Protein AF-A0A1F8FB18-F1 (afdb_monomer_lite)

Radius of gyration: 14.8 Å; chains: 1; bounding box: 35×32×41 Å

Structure (mmCIF, N/CA/C/O backbone):
data_AF-A0A1F8FB18-F1
#
_entry.id   AF-A0A1F8FB18-F1
#
loop_
_atom_site.group_PDB
_atom_site.id
_atom_site.type_symbol
_atom_site.label_atom_id
_atom_site.label_alt_id
_atom_site.label_comp_id
_atom_site.label_asym_id
_atom_site.label_entity_id
_atom_site.label_seq_id
_atom_site.pdbx_PDB_ins_code
_atom_site.Cartn_x
_atom_site.Cartn_y
_atom_site.Cartn_z
_atom_site.occupancy
_atom_site.B_iso_or_equiv
_atom_site.auth_seq_id
_atom_site.auth_comp_id
_atom_site.auth_asym_id
_atom_site.auth_atom_id
_atom_site.pdbx_PDB_model_num
ATOM 1 N N . MET A 1 1 ? 0.242 -7.448 12.218 1.00 75.56 1 MET A N 1
ATOM 2 C CA . MET A 1 1 ? -0.101 -6.014 12.391 1.00 75.56 1 MET A CA 1
ATOM 3 C C . MET A 1 1 ? 0.286 -5.256 11.122 1.00 75.56 1 MET A C 1
ATOM 5 O O . MET A 1 1 ? 1.312 -5.603 10.545 1.00 75.56 1 MET A O 1
ATOM 9 N N . PHE A 1 2 ? -0.507 -4.271 10.683 1.00 89.81 2 PHE A N 1
ATOM 10 C CA . PHE A 1 2 ? -0.358 -3.568 9.392 1.00 89.81 2 PHE A CA 1
ATOM 11 C C . PHE A 1 2 ? 1.075 -3.105 9.089 1.00 89.81 2 PHE A C 1
ATOM 13 O O . PHE A 1 2 ? 1.630 -3.465 8.054 1.00 89.81 2 PHE A O 1
ATOM 20 N N . ALA A 1 3 ? 1.722 -2.428 10.043 1.00 92.38 3 ALA A N 1
ATOM 21 C CA . ALA A 1 3 ? 3.081 -1.917 9.871 1.00 92.38 3 ALA A CA 1
ATOM 22 C C . ALA A 1 3 ? 4.129 -3.004 9.570 1.00 92.38 3 ALA A C 1
ATOM 24 O O . ALA A 1 3 ? 5.051 -2.782 8.792 1.00 92.38 3 ALA A O 1
ATOM 25 N N . SER A 1 4 ? 3.974 -4.212 10.119 1.00 92.88 4 SER A N 1
ATOM 26 C CA . SER A 1 4 ? 4.868 -5.331 9.795 1.00 92.88 4 SER A CA 1
ATOM 27 C C . SER A 1 4 ? 4.706 -5.777 8.338 1.00 92.88 4 SER A C 1
ATOM 29 O O . SER A 1 4 ? 5.700 -6.015 7.658 1.00 92.88 4 SER A O 1
ATOM 31 N N . LYS A 1 5 ? 3.470 -5.831 7.827 1.00 94.69 5 LYS A N 1
ATOM 32 C CA . LYS A 1 5 ? 3.202 -6.202 6.429 1.00 94.69 5 LYS A CA 1
ATOM 33 C C . LYS A 1 5 ? 3.659 -5.119 5.453 1.00 94.69 5 LYS A C 1
ATOM 35 O O . LYS A 1 5 ? 4.228 -5.456 4.422 1.00 94.69 5 LYS A O 1
ATOM 40 N N . PHE A 1 6 ? 3.521 -3.848 5.829 1.00 94.94 6 PHE A N 1
ATOM 41 C CA . PHE A 1 6 ? 4.123 -2.721 5.116 1.00 94.94 6 PHE A CA 1
ATOM 42 C C . PHE A 1 6 ? 5.640 -2.898 4.952 1.00 94.94 6 PHE A C 1
ATOM 44 O O . PHE A 1 6 ? 6.152 -2.845 3.837 1.00 94.94 6 PHE A O 1
ATOM 51 N N . ARG A 1 7 ? 6.357 -3.196 6.047 1.00 95.19 7 ARG A N 1
ATOM 52 C CA . ARG A 1 7 ? 7.807 -3.445 5.998 1.00 95.19 7 ARG A CA 1
ATOM 53 C C . ARG A 1 7 ? 8.155 -4.669 5.154 1.00 95.19 7 ARG A C 1
ATOM 55 O O . ARG A 1 7 ? 9.131 -4.626 4.422 1.00 95.19 7 ARG A O 1
ATOM 62 N N . ILE A 1 8 ? 7.349 -5.730 5.198 1.00 95.06 8 ILE A N 1
ATOM 63 C CA . ILE A 1 8 ? 7.548 -6.903 4.333 1.00 95.06 8 ILE A CA 1
ATOM 64 C C . ILE A 1 8 ? 7.421 -6.527 2.851 1.00 95.06 8 ILE A C 1
ATOM 66 O O . ILE A 1 8 ? 8.272 -6.933 2.063 1.00 95.06 8 ILE A O 1
ATOM 70 N N . ALA A 1 9 ? 6.401 -5.756 2.463 1.00 94.38 9 ALA A N 1
ATOM 71 C CA . ALA A 1 9 ? 6.243 -5.292 1.083 1.00 94.38 9 ALA A CA 1
ATOM 72 C C . ALA A 1 9 ? 7.438 -4.428 0.641 1.00 94.38 9 ALA A C 1
ATOM 74 O O . ALA A 1 9 ? 8.024 -4.685 -0.409 1.00 94.38 9 ALA A O 1
ATOM 75 N N . GLN A 1 10 ? 7.871 -3.490 1.488 1.00 94.25 10 GLN A N 1
ATOM 76 C CA . GLN A 1 10 ? 9.053 -2.665 1.237 1.00 94.25 10 GLN A CA 1
ATOM 77 C C . GLN A 1 10 ? 10.325 -3.517 1.063 1.00 94.25 10 GLN A C 1
ATOM 79 O O . GLN A 1 10 ? 11.057 -3.341 0.094 1.00 94.25 10 GLN A O 1
ATOM 84 N N . THR A 1 11 ? 10.568 -4.495 1.943 1.00 94.19 11 THR A N 1
ATOM 85 C CA . THR A 1 11 ? 11.711 -5.418 1.834 1.00 94.19 11 THR A CA 1
ATOM 86 C C . THR A 1 11 ? 11.661 -6.244 0.549 1.00 94.19 11 THR A C 1
ATOM 88 O O . THR A 1 11 ? 12.698 -6.464 -0.080 1.00 94.19 11 THR A O 1
ATOM 91 N N . LYS A 1 12 ? 10.474 -6.701 0.127 1.00 94.19 12 LYS A N 1
ATOM 92 C CA . LYS A 1 12 ? 10.307 -7.433 -1.138 1.00 94.19 12 LYS A CA 1
ATOM 93 C C . LYS A 1 12 ? 10.685 -6.575 -2.346 1.00 94.19 12 LYS A C 1
ATOM 95 O O . LYS A 1 12 ? 11.361 -7.091 -3.234 1.00 94.19 12 LYS A O 1
ATOM 100 N N . ALA A 1 13 ? 10.323 -5.289 -2.340 1.00 92.25 13 ALA A N 1
ATOM 101 C CA . ALA A 1 13 ? 10.755 -4.338 -3.362 1.00 92.25 13 ALA A CA 1
ATOM 102 C C . ALA A 1 13 ? 12.280 -4.155 -3.346 1.00 92.25 13 ALA A C 1
ATOM 104 O O . ALA A 1 13 ? 12.924 -4.481 -4.334 1.00 92.25 13 ALA A O 1
ATOM 105 N N . VAL A 1 14 ? 12.885 -3.766 -2.217 1.00 90.31 14 VAL A N 1
ATOM 106 C CA . VAL A 1 14 ? 14.350 -3.549 -2.108 1.00 90.31 14 VAL A CA 1
ATOM 107 C C . VAL A 1 14 ? 15.152 -4.764 -2.583 1.00 90.31 14 VAL A C 1
ATOM 109 O O . VAL A 1 14 ? 16.134 -4.639 -3.307 1.00 90.31 14 VAL A O 1
ATOM 112 N N . SER A 1 15 ? 14.722 -5.965 -2.193 1.00 88.31 15 SER A N 1
ATOM 113 C CA . SER A 1 15 ? 15.396 -7.216 -2.562 1.00 88.31 15 SER A CA 1
ATOM 114 C C . SER A 1 15 ? 15.115 -7.683 -3.992 1.00 88.31 15 SER A C 1
ATOM 116 O O . SER A 1 15 ? 15.634 -8.724 -4.391 1.00 88.31 15 SER A O 1
ATOM 118 N N . SER A 1 16 ? 14.287 -6.956 -4.757 1.00 86.94 16 SER A N 1
ATOM 119 C CA . SER A 1 16 ? 13.802 -7.367 -6.081 1.00 86.94 16 SER A CA 1
ATOM 120 C C . SER A 1 16 ? 13.298 -8.812 -6.067 1.00 86.94 16 SER A C 1
ATOM 122 O O . SER A 1 16 ? 13.641 -9.622 -6.935 1.00 86.94 16 SER A O 1
ATOM 124 N N . THR A 1 17 ? 12.525 -9.153 -5.024 1.00 87.00 17 THR A N 1
ATOM 125 C CA . THR A 1 17 ? 11.974 -10.500 -4.856 1.00 87.00 17 THR A CA 1
ATOM 126 C C . THR A 1 17 ? 11.263 -10.898 -6.148 1.00 87.00 17 THR A C 1
ATOM 128 O O . THR A 1 17 ? 10.561 -10.099 -6.764 1.00 87.00 17 THR A O 1
ATOM 131 N N . ARG A 1 18 ? 11.478 -12.135 -6.596 1.00 90.50 18 ARG A N 1
ATOM 132 C CA . ARG A 1 18 ? 10.806 -12.647 -7.789 1.00 90.50 18 ARG A CA 1
ATOM 133 C C . ARG A 1 18 ? 9.451 -13.230 -7.419 1.00 90.50 18 ARG A C 1
ATOM 135 O O . ARG A 1 18 ? 9.298 -13.848 -6.367 1.00 90.50 18 ARG A O 1
ATOM 142 N N . LEU A 1 19 ? 8.494 -13.109 -8.330 1.00 90.94 19 LEU A N 1
ATOM 143 C CA . LEU A 1 19 ? 7.229 -13.839 -8.275 1.00 90.94 19 LEU A CA 1
ATOM 144 C C . LEU A 1 19 ? 7.018 -14.539 -9.617 1.00 90.94 19 LEU A C 1
ATOM 146 O O . LEU A 1 19 ? 7.128 -13.902 -10.665 1.00 90.94 19 LEU A O 1
ATOM 150 N N . ASN A 1 20 ? 6.734 -15.843 -9.583 1.00 87.56 20 ASN A N 1
ATOM 151 C CA . ASN A 1 20 ? 6.668 -16.716 -10.764 1.00 87.56 20 ASN A CA 1
ATOM 152 C C . ASN A 1 20 ? 7.948 -16.656 -11.618 1.00 87.56 20 ASN A C 1
ATOM 154 O O . ASN A 1 20 ? 7.893 -16.575 -12.836 1.00 87.56 20 ASN A O 1
ATOM 158 N N . ASN A 1 21 ? 9.109 -16.665 -10.952 1.00 87.38 21 ASN A N 1
ATOM 159 C CA . ASN A 1 21 ? 10.447 -16.581 -11.553 1.00 87.38 21 ASN A CA 1
ATOM 160 C C . ASN A 1 21 ? 10.776 -15.272 -12.309 1.00 87.38 21 ASN A C 1
ATOM 162 O O . ASN A 1 21 ? 11.885 -15.140 -12.826 1.00 87.38 21 ASN A O 1
ATOM 166 N N . SER A 1 22 ? 9.885 -14.277 -12.289 1.00 89.25 22 SER A N 1
ATOM 167 C CA . SER A 1 22 ? 10.103 -12.962 -12.905 1.00 89.25 22 SER A CA 1
ATOM 168 C C . SER A 1 22 ? 10.422 -11.887 -11.871 1.00 89.25 22 SER A C 1
ATOM 170 O O . SER A 1 22 ? 9.858 -11.881 -10.772 1.00 89.25 22 SER A O 1
ATOM 172 N N . ILE A 1 23 ? 11.303 -10.954 -12.243 1.00 91.94 23 ILE A N 1
ATOM 173 C CA . ILE A 1 23 ? 11.479 -9.686 -11.523 1.00 91.94 23 ILE A CA 1
ATOM 174 C C . ILE A 1 23 ? 10.195 -8.870 -11.695 1.00 91.94 23 ILE A C 1
ATOM 176 O O . ILE A 1 23 ? 9.593 -8.864 -12.773 1.00 91.94 23 ILE A O 1
ATOM 180 N N . ARG A 1 24 ? 9.757 -8.230 -10.614 1.00 93.25 24 ARG A N 1
ATOM 181 C CA . ARG A 1 24 ? 8.520 -7.452 -10.566 1.00 93.25 24 ARG A CA 1
ATOM 182 C C . ARG A 1 24 ? 8.826 -5.966 -10.532 1.00 93.25 24 ARG A C 1
ATOM 184 O O . ARG A 1 24 ? 9.831 -5.565 -9.948 1.00 93.25 24 ARG A O 1
ATOM 191 N N . CYS A 1 25 ? 7.948 -5.177 -11.138 1.00 93.00 25 CYS A N 1
ATOM 192 C CA . CYS A 1 25 ? 8.056 -3.727 -11.178 1.00 93.00 25 CYS A CA 1
ATOM 193 C C . CYS A 1 25 ? 7.949 -3.093 -9.799 1.00 93.00 25 CYS A C 1
ATOM 195 O O . CYS A 1 25 ? 8.425 -1.980 -9.622 1.00 93.00 25 CYS A O 1
ATOM 197 N N . GLY A 1 26 ? 7.385 -3.806 -8.825 1.00 94.56 26 GLY A N 1
ATOM 198 C CA . GLY A 1 26 ? 7.370 -3.387 -7.438 1.00 94.56 26 GLY A CA 1
ATOM 199 C C . GLY A 1 26 ? 6.549 -4.308 -6.560 1.00 94.56 26 GLY A C 1
ATOM 200 O O . GLY A 1 26 ? 6.074 -5.363 -6.982 1.00 94.56 26 GLY A O 1
ATOM 201 N N . TYR A 1 27 ? 6.414 -3.903 -5.307 1.00 95.94 27 TYR A N 1
ATOM 202 C CA . TYR A 1 27 ? 5.552 -4.550 -4.326 1.00 95.94 27 TYR A CA 1
ATOM 203 C C . TYR A 1 27 ? 4.780 -3.485 -3.575 1.00 95.94 27 TYR A C 1
ATOM 205 O O . TYR A 1 27 ? 5.253 -2.364 -3.420 1.00 95.94 27 TYR A O 1
ATOM 213 N N . GLY A 1 28 ? 3.612 -3.831 -3.053 1.00 95.69 28 GLY A N 1
ATOM 214 C CA . GLY A 1 28 ? 2.802 -2.848 -2.356 1.00 95.69 28 GLY A CA 1
ATOM 215 C C . GLY A 1 28 ? 1.786 -3.439 -1.405 1.00 95.69 28 GLY A C 1
ATOM 216 O O . GLY A 1 28 ? 1.666 -4.654 -1.250 1.00 95.69 28 GLY A O 1
ATOM 217 N N . ILE A 1 29 ? 1.059 -2.539 -0.756 1.00 97.19 29 ILE A N 1
ATOM 218 C CA . ILE A 1 29 ? -0.115 -2.831 0.052 1.00 97.19 29 ILE A CA 1
ATOM 219 C C . ILE A 1 29 ? -1.326 -2.258 -0.667 1.00 97.19 29 ILE A C 1
ATOM 221 O O . ILE A 1 29 ? -1.365 -1.054 -0.900 1.00 97.19 29 ILE A O 1
ATOM 225 N N . ARG A 1 30 ? -2.326 -3.083 -0.970 1.00 96.44 30 ARG A N 1
ATOM 226 C CA . ARG A 1 30 ? -3.605 -2.617 -1.515 1.00 96.44 30 ARG A CA 1
ATOM 227 C C . ARG A 1 30 ? -4.733 -2.810 -0.520 1.00 96.44 30 ARG A C 1
ATOM 229 O O . ARG A 1 30 ? -4.814 -3.847 0.142 1.00 96.44 30 ARG A O 1
ATOM 236 N N . TYR A 1 31 ? -5.610 -1.825 -0.429 1.00 97.19 31 TYR A N 1
ATOM 237 C CA . TYR A 1 31 ? -6.865 -1.959 0.295 1.00 97.19 31 TYR A CA 1
ATOM 238 C C . TYR A 1 31 ? -7.806 -2.899 -0.471 1.00 97.19 31 TYR A C 1
ATOM 240 O O . TYR A 1 31 ? -7.877 -2.857 -1.699 1.00 97.19 31 TYR A O 1
ATOM 248 N N . ILE A 1 32 ? -8.535 -3.753 0.250 1.00 96.88 32 ILE A N 1
ATOM 249 C CA . ILE A 1 32 ? -9.583 -4.607 -0.332 1.00 96.88 32 ILE A CA 1
ATOM 250 C C . ILE A 1 32 ? -10.943 -4.164 0.197 1.00 96.88 32 ILE A C 1
ATOM 252 O O . ILE A 1 32 ? -11.868 -3.910 -0.569 1.00 96.88 32 ILE A O 1
ATOM 256 N N . ASN A 1 33 ? -11.067 -4.089 1.521 1.00 96.56 33 ASN A N 1
ATOM 257 C CA . ASN A 1 33 ? -12.255 -3.613 2.218 1.00 96.56 33 ASN A CA 1
ATOM 258 C C . ASN A 1 33 ? -11.872 -3.149 3.630 1.00 96.56 33 ASN A C 1
ATOM 260 O O . ASN A 1 33 ? -10.709 -3.194 4.032 1.00 96.56 33 ASN A O 1
ATOM 264 N N . ASN A 1 34 ? -12.856 -2.734 4.426 1.00 96.69 34 ASN A N 1
ATOM 265 C CA . ASN A 1 34 ? -12.624 -2.224 5.776 1.00 96.69 34 ASN A CA 1
ATOM 266 C C . ASN A 1 34 ? -12.008 -3.256 6.739 1.00 96.69 34 ASN A C 1
ATOM 268 O O . ASN A 1 34 ? -11.622 -2.890 7.841 1.00 96.69 34 ASN A O 1
ATOM 272 N N . ARG A 1 35 ? -11.876 -4.530 6.363 1.00 96.06 35 ARG A N 1
ATOM 273 C CA . ARG A 1 35 ? -11.320 -5.587 7.220 1.00 96.06 35 ARG A CA 1
ATOM 274 C C . ARG A 1 35 ? -10.124 -6.319 6.637 1.00 96.06 35 ARG A C 1
ATOM 276 O O . ARG A 1 35 ? -9.570 -7.194 7.306 1.00 96.06 35 ARG A O 1
ATOM 283 N N . SER A 1 36 ? -9.730 -5.986 5.415 1.00 96.94 36 SER A N 1
ATOM 284 C CA . SER A 1 36 ? -8.685 -6.714 4.715 1.00 96.94 36 SER A CA 1
ATOM 285 C C . SER A 1 36 ? -7.919 -5.847 3.730 1.00 96.94 36 SER A C 1
ATOM 287 O O . SER A 1 36 ? -8.411 -4.861 3.181 1.00 96.94 36 SER A O 1
ATOM 289 N N . TYR A 1 37 ? -6.676 -6.246 3.527 1.00 97.50 37 TYR A N 1
ATOM 290 C CA . TYR A 1 37 ? -5.739 -5.656 2.588 1.00 97.50 37 TYR A CA 1
ATOM 291 C C . TYR A 1 37 ? -4.848 -6.773 2.047 1.00 97.50 37 TYR A C 1
ATOM 293 O O . TYR A 1 37 ? -4.784 -7.848 2.643 1.00 97.50 37 TYR A O 1
ATOM 301 N N . ALA A 1 38 ? -4.143 -6.541 0.949 1.00 97.50 38 ALA A N 1
ATOM 302 C CA . ALA A 1 38 ? -3.180 -7.505 0.428 1.00 97.50 38 ALA A CA 1
ATOM 303 C C . ALA A 1 38 ? -1.789 -6.902 0.301 1.00 97.50 38 ALA A C 1
ATOM 305 O O . ALA A 1 38 ? -1.644 -5.726 -0.025 1.00 97.50 38 ALA A O 1
ATOM 306 N N . ILE A 1 39 ? -0.772 -7.734 0.530 1.00 97.19 39 ILE A N 1
ATOM 307 C CA . ILE A 1 39 ? 0.522 -7.535 -0.113 1.00 97.19 39 ILE A CA 1
ATOM 308 C C . ILE A 1 39 ? 0.354 -8.003 -1.553 1.00 97.19 39 ILE A C 1
ATOM 310 O O . ILE A 1 39 ? -0.034 -9.151 -1.778 1.00 97.19 39 ILE A O 1
ATOM 314 N N . TYR A 1 40 ? 0.685 -7.148 -2.509 1.00 96.38 40 TYR A N 1
ATOM 315 C CA . TYR A 1 40 ? 0.678 -7.494 -3.924 1.00 96.38 40 TYR A CA 1
ATOM 316 C C . TYR A 1 40 ? 2.060 -7.278 -4.541 1.00 96.38 40 TYR A C 1
ATOM 318 O O . TYR A 1 40 ? 2.897 -6.549 -3.998 1.00 96.38 40 TYR A O 1
ATOM 326 N N . ALA A 1 41 ? 2.304 -7.966 -5.648 1.00 95.31 41 ALA A N 1
ATOM 327 C CA . ALA A 1 41 ? 3.415 -7.720 -6.547 1.00 95.31 41 ALA A CA 1
ATOM 328 C C . ALA A 1 41 ? 2.885 -6.987 -7.778 1.00 95.31 41 ALA A C 1
ATOM 330 O O . ALA A 1 41 ? 1.825 -7.363 -8.279 1.00 95.31 41 ALA A O 1
ATOM 331 N N . GLY A 1 42 ? 3.635 -5.988 -8.234 1.00 94.38 42 GLY A N 1
ATOM 332 C CA . GLY A 1 42 ? 3.380 -5.282 -9.483 1.00 94.38 42 GLY A CA 1
ATOM 333 C C . GLY A 1 42 ? 3.615 -6.164 -10.711 1.00 94.38 42 GLY A C 1
ATOM 334 O O . GLY A 1 42 ? 3.975 -7.347 -10.597 1.00 94.38 42 GLY A O 1
ATOM 335 N N . GLU A 1 43 ? 3.502 -5.573 -11.891 1.00 94.50 43 GLU A N 1
ATOM 336 C CA . GLU A 1 43 ? 3.671 -6.269 -13.159 1.00 94.50 43 GLU A CA 1
ATOM 337 C C . GLU A 1 43 ? 5.083 -6.849 -13.342 1.00 94.50 43 GLU A C 1
ATOM 339 O O . GLU A 1 43 ? 6.037 -6.557 -12.612 1.00 94.50 43 GLU A O 1
ATOM 344 N N . SER A 1 44 ? 5.244 -7.733 -14.321 1.00 94.12 44 SER A N 1
ATOM 345 C CA . SER A 1 44 ? 6.546 -8.283 -14.669 1.00 94.12 44 SER A CA 1
ATOM 346 C C . SER A 1 44 ? 7.422 -7.234 -15.357 1.00 94.12 44 SER A C 1
ATOM 348 O O . SER A 1 44 ? 7.104 -6.758 -16.445 1.00 94.12 44 SER A O 1
ATOM 350 N N . ALA A 1 45 ? 8.597 -6.972 -14.782 1.00 92.19 45 ALA A N 1
ATOM 351 C CA . ALA A 1 45 ? 9.583 -6.048 -15.344 1.00 92.19 45 ALA A CA 1
ATOM 352 C C . ALA A 1 45 ? 10.211 -6.545 -16.663 1.00 92.19 45 ALA A C 1
AT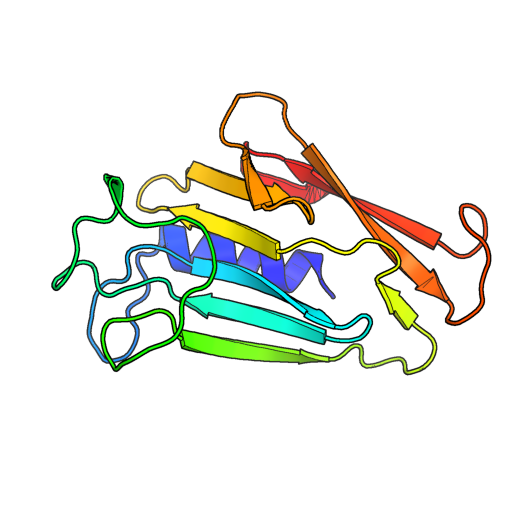OM 354 O O . ALA A 1 45 ? 10.908 -5.795 -17.336 1.00 92.19 45 ALA A O 1
ATOM 355 N N . SER A 1 46 ? 10.001 -7.815 -17.036 1.00 91.19 46 SER A N 1
ATOM 356 C CA . SER A 1 46 ? 10.390 -8.335 -18.355 1.00 91.19 46 SER A CA 1
ATOM 357 C C . SER A 1 46 ? 9.336 -8.102 -19.436 1.00 91.19 46 SER A C 1
ATOM 359 O O . SER A 1 46 ? 9.664 -8.200 -20.614 1.00 91.19 46 SER A O 1
ATOM 361 N N . ALA A 1 47 ? 8.088 -7.828 -19.049 1.00 91.25 47 ALA A N 1
ATOM 362 C CA . ALA A 1 47 ? 6.986 -7.576 -19.975 1.00 91.25 47 ALA A CA 1
ATOM 363 C C . ALA A 1 47 ? 6.675 -6.077 -20.118 1.00 91.25 47 ALA A C 1
ATOM 365 O O . ALA A 1 47 ? 6.217 -5.650 -21.176 1.00 91.25 47 ALA A O 1
ATOM 366 N N . PHE A 1 48 ? 6.949 -5.280 -19.081 1.00 91.00 48 PHE A N 1
ATOM 367 C CA . PHE A 1 48 ? 6.559 -3.875 -19.006 1.00 91.00 48 PHE A CA 1
ATOM 368 C C . PHE A 1 48 ? 7.709 -2.960 -18.578 1.00 91.00 48 PHE A C 1
ATOM 370 O O . PHE A 1 48 ? 8.578 -3.350 -17.800 1.00 91.00 48 PHE A O 1
ATOM 377 N N . ASP A 1 49 ? 7.670 -1.708 -19.042 1.00 90.19 49 ASP A N 1
ATOM 378 C CA . ASP A 1 49 ? 8.511 -0.637 -18.504 1.00 90.19 49 ASP A CA 1
ATOM 379 C C . ASP A 1 49 ? 7.882 -0.088 -17.218 1.00 90.19 49 ASP A C 1
ATOM 381 O O . ASP A 1 49 ? 6.902 0.666 -17.255 1.00 90.19 49 ASP A O 1
ATOM 385 N N . CYS A 1 50 ? 8.472 -0.462 -16.084 1.00 89.31 50 CYS A N 1
ATOM 386 C CA . CYS A 1 50 ? 8.000 -0.121 -14.746 1.00 89.31 50 CYS A CA 1
ATOM 387 C C . CYS A 1 50 ? 7.852 1.388 -14.511 1.00 89.31 50 CYS A C 1
ATOM 389 O O . CYS A 1 50 ? 6.947 1.803 -13.786 1.00 89.31 50 CYS A O 1
ATOM 391 N N . ALA A 1 51 ? 8.680 2.221 -15.155 1.00 86.44 51 ALA A N 1
ATOM 392 C CA . ALA A 1 51 ? 8.615 3.670 -14.983 1.00 86.44 51 ALA A CA 1
ATOM 393 C C . ALA A 1 51 ? 7.305 4.254 -15.536 1.00 86.44 51 ALA A C 1
ATOM 395 O O . ALA A 1 51 ? 6.763 5.205 -14.971 1.00 86.44 51 ALA A O 1
ATOM 396 N N . THR A 1 52 ? 6.773 3.650 -16.602 1.00 88.50 52 THR A N 1
ATOM 397 C CA . THR A 1 52 ? 5.559 4.105 -17.300 1.00 88.50 52 THR A CA 1
ATOM 398 C C . THR A 1 52 ? 4.288 3.398 -16.838 1.00 88.50 52 THR A C 1
ATOM 400 O O . THR A 1 52 ? 3.194 3.855 -17.171 1.00 88.50 52 THR A O 1
ATOM 403 N N . GLN A 1 53 ? 4.409 2.313 -16.063 1.00 89.12 53 GLN A N 1
ATOM 404 C CA . GLN A 1 53 ? 3.244 1.587 -15.560 1.00 89.12 53 GLN A CA 1
ATOM 405 C C . GLN A 1 53 ? 2.432 2.413 -14.568 1.00 89.12 53 GLN A C 1
ATOM 407 O O . GLN A 1 53 ? 2.965 3.238 -13.810 1.00 89.12 53 GLN A O 1
ATOM 412 N N . ASN A 1 54 ? 1.126 2.138 -14.572 1.00 84.94 54 ASN A N 1
ATOM 413 C CA . ASN A 1 54 ? 0.208 2.624 -13.560 1.00 84.94 54 ASN A CA 1
ATOM 414 C C . ASN A 1 54 ? 0.709 2.182 -12.178 1.00 84.94 54 ASN A C 1
ATOM 416 O O . ASN A 1 54 ? 1.214 1.081 -12.009 1.00 84.94 54 ASN A O 1
ATOM 420 N N . LYS A 1 55 ? 0.604 3.067 -11.192 1.00 89.81 55 LYS A N 1
ATOM 421 C CA . LYS A 1 55 ? 1.021 2.781 -9.814 1.00 89.81 55 LYS A CA 1
ATOM 422 C C . LYS A 1 55 ? -0.137 2.252 -8.962 1.00 89.81 55 LYS A C 1
ATOM 424 O O . LYS A 1 55 ? 0.042 2.046 -7.767 1.00 89.81 55 LYS A O 1
ATOM 429 N N . ASP A 1 56 ? -1.317 2.091 -9.562 1.00 90.81 56 ASP A N 1
ATOM 430 C CA . ASP A 1 56 ? -2.491 1.439 -8.982 1.00 90.81 56 ASP A CA 1
ATOM 431 C C . ASP A 1 56 ? -2.485 -0.069 -9.213 1.00 90.81 56 ASP A C 1
ATOM 433 O O . ASP A 1 56 ? -1.840 -0.553 -10.134 1.00 90.81 56 ASP A O 1
ATOM 437 N N . TYR A 1 57 ? -3.279 -0.787 -8.420 1.00 92.38 57 TYR A N 1
ATOM 438 C CA . TYR A 1 57 ? -3.452 -2.222 -8.582 1.00 92.38 57 TYR A CA 1
ATOM 439 C C . TYR A 1 57 ? -4.295 -2.560 -9.818 1.00 92.38 57 TYR A C 1
ATOM 441 O O . TYR A 1 57 ? -5.495 -2.269 -9.853 1.00 92.38 57 TYR A O 1
ATOM 449 N N . ASN A 1 58 ? -3.696 -3.238 -10.795 1.00 90.56 58 ASN A N 1
ATOM 450 C CA . ASN A 1 58 ? -4.348 -3.656 -12.031 1.00 90.56 58 ASN A CA 1
ATOM 451 C C . ASN A 1 58 ? -4.135 -5.156 -12.321 1.00 90.56 58 ASN A C 1
ATOM 453 O O . ASN A 1 58 ? -3.184 -5.542 -13.005 1.00 90.56 58 ASN A O 1
ATOM 457 N N . PRO A 1 59 ? -5.020 -6.038 -11.826 1.00 90.75 59 PRO A N 1
ATOM 458 C CA . PRO A 1 59 ? -4.939 -7.460 -12.122 1.00 90.75 59 PRO A CA 1
ATOM 459 C C . PRO A 1 59 ? -5.488 -7.751 -13.524 1.00 90.75 59 PRO A C 1
ATOM 461 O O . PRO A 1 59 ? -6.502 -7.195 -13.938 1.00 90.75 59 PRO A O 1
ATOM 464 N N . GLY A 1 60 ? -4.878 -8.691 -14.248 1.00 80.88 60 GLY A N 1
ATOM 465 C CA . GLY A 1 60 ? -5.378 -9.028 -15.589 1.00 80.88 60 GLY A CA 1
ATOM 466 C C . GLY A 1 60 ? -4.648 -10.127 -16.357 1.00 80.88 60 GLY A C 1
ATOM 467 O O . GLY A 1 60 ? -4.916 -10.319 -17.538 1.00 80.88 60 GLY A O 1
ATOM 468 N N . GLY A 1 61 ? -3.696 -10.839 -15.746 1.00 77.75 61 GLY A N 1
ATOM 469 C CA . GLY A 1 61 ? -2.902 -11.864 -16.432 1.00 77.75 61 GLY A CA 1
ATOM 470 C C . GLY A 1 61 ? -1.619 -12.238 -15.681 1.00 77.75 61 GLY A C 1
ATOM 471 O O . GLY A 1 61 ? -1.366 -11.683 -14.614 1.00 77.75 61 GLY A O 1
ATOM 472 N N . PRO A 1 62 ? -0.803 -13.164 -16.218 1.00 77.12 62 PRO A N 1
ATOM 473 C CA . PRO A 1 62 ? 0.377 -13.711 -15.529 1.00 77.12 62 PRO A CA 1
ATOM 474 C C . PRO A 1 62 ? 1.493 -12.679 -15.289 1.00 77.12 62 PRO A 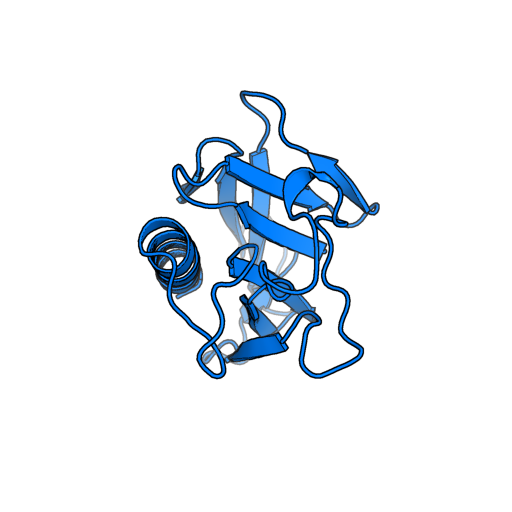C 1
ATOM 476 O O . PRO A 1 62 ? 2.238 -12.779 -14.306 1.00 77.12 62 PRO A O 1
ATOM 479 N N . ASP A 1 63 ? 1.570 -11.682 -16.170 1.00 87.12 63 ASP A N 1
ATOM 480 C CA . ASP A 1 63 ? 2.530 -10.582 -16.103 1.00 87.12 63 ASP A CA 1
ATOM 481 C C . ASP A 1 63 ? 1.959 -9.325 -15.446 1.00 87.12 63 ASP A C 1
ATOM 483 O O . ASP A 1 63 ? 2.709 -8.382 -15.246 1.00 87.12 63 ASP A O 1
ATOM 487 N N . ASN A 1 64 ? 0.671 -9.311 -15.096 1.00 91.62 64 ASN A N 1
ATOM 488 C CA . ASN A 1 64 ? 0.040 -8.191 -14.399 1.00 91.62 64 ASN A CA 1
ATOM 489 C C . ASN A 1 64 ? 0.221 -8.319 -12.879 1.00 91.62 64 ASN A C 1
ATOM 491 O O . ASN A 1 64 ? 0.861 -9.258 -12.383 1.00 91.62 64 ASN A O 1
ATOM 495 N N . ASP A 1 65 ? -0.381 -7.387 -12.148 1.00 93.81 65 ASP A N 1
ATOM 496 C CA . ASP A 1 65 ? -0.374 -7.399 -10.696 1.00 93.81 65 ASP A CA 1
ATOM 497 C C . ASP A 1 65 ? -1.006 -8.665 -10.124 1.00 93.81 65 ASP A C 1
ATOM 499 O O . ASP A 1 65 ? -2.010 -9.188 -10.621 1.00 93.81 65 ASP A O 1
ATOM 503 N N . ALA A 1 66 ? -0.438 -9.135 -9.017 1.00 94.69 66 ALA A N 1
ATOM 504 C CA . ALA A 1 66 ? -0.898 -10.337 -8.343 1.00 94.69 66 ALA A CA 1
ATOM 505 C C . ALA A 1 66 ? -0.843 -10.185 -6.825 1.00 94.69 66 ALA A C 1
ATOM 507 O O . ALA A 1 66 ? 0.148 -9.716 -6.261 1.00 94.69 66 ALA A O 1
ATOM 508 N N . ASP A 1 67 ? -1.895 -10.652 -6.152 1.00 95.38 67 ASP A N 1
ATOM 509 C CA . ASP A 1 67 ? -1.877 -10.778 -4.700 1.00 95.38 67 ASP A CA 1
ATOM 510 C C . ASP A 1 67 ? -0.863 -11.841 -4.283 1.00 95.38 67 ASP A C 1
ATOM 512 O O . ASP A 1 67 ? -0.922 -12.995 -4.705 1.00 95.38 67 ASP A O 1
ATOM 516 N N . VAL A 1 68 ? 0.065 -11.442 -3.422 1.00 95.12 68 VAL A N 1
ATOM 517 C CA . VAL A 1 68 ? 1.046 -12.336 -2.800 1.00 95.12 68 VAL A CA 1
ATOM 518 C C . VAL A 1 68 ? 0.475 -12.902 -1.508 1.00 95.12 68 VAL A C 1
ATOM 520 O O . VAL A 1 68 ? 0.681 -14.069 -1.188 1.00 95.12 68 VAL A O 1
ATOM 523 N N . GLU A 1 69 ? -0.222 -12.062 -0.744 1.00 96.00 69 GLU A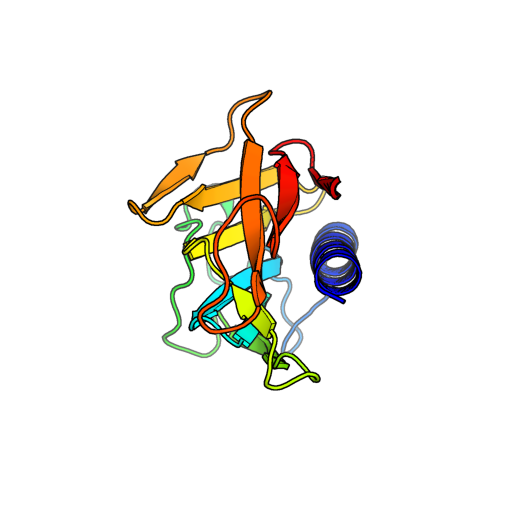 N 1
ATOM 524 C CA . GLU A 1 69 ? -0.828 -12.442 0.526 1.00 96.00 69 GLU A CA 1
ATOM 525 C C . GLU A 1 69 ? -2.021 -11.537 0.834 1.00 96.00 69 GLU A C 1
ATOM 527 O O . GLU A 1 69 ? -1.858 -10.322 0.936 1.00 96.00 69 GLU A O 1
ATOM 532 N N . ILE A 1 70 ? -3.195 -12.127 1.068 1.00 97.12 70 ILE A N 1
ATOM 533 C CA . ILE A 1 70 ? -4.362 -11.416 1.602 1.00 97.12 70 ILE A CA 1
ATOM 534 C C . ILE A 1 70 ? -4.331 -11.497 3.129 1.00 97.12 70 ILE A C 1
ATOM 536 O O . ILE A 1 70 ? -4.247 -12.579 3.710 1.00 97.12 70 ILE A O 1
ATOM 540 N N . VAL A 1 71 ? -4.433 -10.346 3.786 1.00 96.62 71 VAL A N 1
ATOM 541 C CA . VAL A 1 71 ? -4.388 -10.206 5.239 1.00 96.62 71 VAL A CA 1
ATOM 542 C C . VAL A 1 71 ? -5.728 -9.691 5.744 1.00 96.62 71 VAL A C 1
ATOM 544 O O . VAL A 1 71 ? -6.153 -8.586 5.415 1.00 96.62 71 VAL A O 1
ATOM 547 N N . ASN A 1 72 ? -6.365 -10.485 6.601 1.00 96.31 72 ASN A N 1
ATOM 548 C CA . ASN A 1 72 ? -7.568 -10.099 7.332 1.00 96.31 72 ASN A CA 1
ATOM 549 C C . ASN A 1 72 ? -7.197 -9.627 8.743 1.00 96.31 72 ASN A C 1
ATOM 551 O O . ASN A 1 72 ? -6.259 -10.154 9.352 1.00 96.31 72 ASN A O 1
ATOM 555 N N . PHE A 1 73 ? -7.941 -8.669 9.302 1.00 93.50 73 PHE A N 1
ATOM 556 C CA . PHE A 1 73 ? -7.822 -8.384 10.731 1.00 93.50 73 PHE A CA 1
ATOM 557 C C . PHE A 1 73 ? -8.247 -9.607 11.549 1.00 93.50 73 PHE A C 1
ATOM 559 O O . PHE A 1 73 ? -9.349 -10.123 11.390 1.00 93.50 73 PHE A O 1
ATOM 566 N N . ALA A 1 74 ? -7.360 -10.056 12.440 1.00 91.56 74 ALA A N 1
ATOM 567 C CA . ALA A 1 74 ? -7.633 -11.193 13.316 1.00 91.56 74 ALA A CA 1
ATOM 568 C C . ALA A 1 74 ? -8.730 -10.880 14.350 1.00 91.56 74 ALA A C 1
ATOM 570 O O . ALA A 1 74 ? -9.518 -11.756 14.694 1.00 91.56 74 ALA A O 1
ATOM 571 N N . ASP A 1 75 ? -8.796 -9.634 14.834 1.00 93.31 75 ASP A N 1
ATOM 572 C CA . ASP A 1 75 ? -9.870 -9.178 15.718 1.00 93.31 75 ASP A CA 1
ATOM 573 C C . ASP A 1 75 ? -11.044 -8.660 14.880 1.00 93.31 75 ASP A C 1
ATOM 575 O O . ASP A 1 75 ? -10.951 -7.628 14.213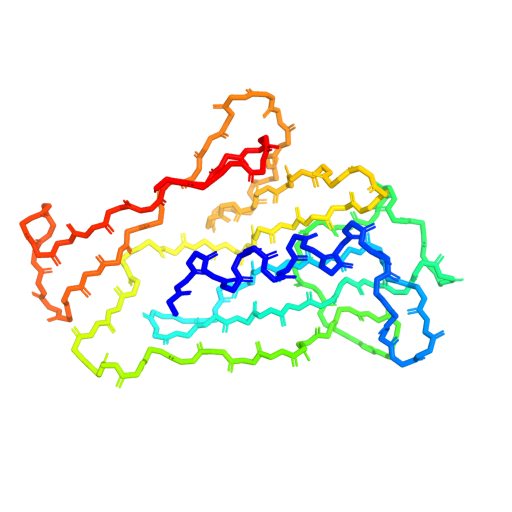 1.00 93.31 75 ASP A O 1
ATOM 579 N N . SER A 1 76 ? -12.175 -9.362 14.950 1.00 93.38 76 SER A N 1
ATOM 580 C CA . SER A 1 76 ? -13.401 -9.023 14.223 1.00 93.38 76 SER A CA 1
ATOM 581 C C . SER A 1 76 ? -14.071 -7.731 14.703 1.00 93.38 76 SER A C 1
ATOM 583 O O . SER A 1 76 ? -15.081 -7.323 14.128 1.00 93.38 76 SER A O 1
ATOM 585 N N . ARG A 1 77 ? -13.545 -7.078 15.741 1.00 94.50 77 ARG A N 1
ATOM 586 C CA . ARG A 1 77 ? -14.010 -5.779 16.241 1.00 94.50 77 ARG A CA 1
ATOM 587 C C . ARG A 1 77 ? -13.208 -4.614 15.670 1.00 94.50 77 ARG A C 1
ATOM 589 O O . ARG A 1 77 ? -13.533 -3.479 15.998 1.00 94.50 77 ARG A O 1
ATOM 596 N N . VAL A 1 78 ? -12.189 -4.872 14.851 1.00 94.88 78 VAL A N 1
ATOM 597 C CA . VAL A 1 78 ? -11.313 -3.855 14.257 1.00 94.88 78 VAL A CA 1
ATOM 598 C C . VAL A 1 78 ? -11.623 -3.679 12.771 1.00 94.88 78 VAL A C 1
ATOM 600 O O . VAL A 1 78 ? -11.868 -4.652 12.058 1.00 94.88 78 VAL A O 1
ATOM 603 N N . GLU A 1 79 ? -11.594 -2.434 12.301 1.00 96.19 79 GLU A N 1
ATOM 604 C CA . GLU A 1 79 ? -11.745 -2.082 10.890 1.00 96.19 79 GLU A CA 1
ATOM 605 C C . GLU A 1 79 ? -10.896 -0.864 10.502 1.00 96.19 79 GLU A C 1
ATOM 607 O O . GLU A 1 79 ? -10.569 -0.011 11.332 1.00 96.19 79 GLU A O 1
ATOM 612 N N . PHE A 1 80 ? -10.562 -0.761 9.219 1.00 96.94 80 PHE A N 1
ATOM 613 C CA . PHE A 1 80 ? -10.109 0.481 8.616 1.00 96.94 80 PHE A CA 1
ATOM 614 C C . PHE A 1 80 ? -11.271 1.470 8.574 1.00 96.94 80 PHE A C 1
ATOM 616 O O . PHE A 1 80 ? -12.360 1.154 8.094 1.00 96.94 80 PHE A O 1
ATOM 623 N N . LYS A 1 81 ? -11.007 2.684 9.048 1.00 96.25 81 LYS A N 1
ATOM 624 C CA . LYS A 1 81 ? -11.879 3.855 8.900 1.00 96.25 81 LYS A CA 1
ATOM 625 C C . LYS A 1 81 ? -11.472 4.699 7.692 1.00 96.25 81 LYS A C 1
ATOM 627 O O . LYS A 1 81 ? -12.312 5.378 7.116 1.00 96.25 81 LYS A O 1
ATOM 632 N N . THR A 1 82 ? -10.202 4.617 7.294 1.00 95.38 82 THR A N 1
ATOM 633 C CA . THR A 1 82 ? -9.688 5.233 6.068 1.00 95.38 82 THR A CA 1
ATOM 634 C C . THR A 1 82 ? -9.753 4.242 4.912 1.00 95.38 82 THR A C 1
ATOM 636 O O . THR A 1 82 ? -9.222 3.135 5.009 1.00 95.38 82 THR A O 1
ATOM 639 N N . VAL A 1 83 ? -10.348 4.664 3.798 1.00 95.56 83 VAL A N 1
ATOM 640 C CA . VAL A 1 83 ? -10.199 3.993 2.502 1.00 95.56 83 VAL A CA 1
ATOM 641 C C . VAL A 1 83 ? -8.999 4.603 1.784 1.00 95.56 83 VAL A C 1
ATOM 643 O O . VAL A 1 83 ? -8.848 5.822 1.735 1.00 95.56 83 VAL A O 1
ATOM 646 N N . PHE A 1 84 ? -8.160 3.750 1.218 1.00 95.12 84 PHE A N 1
ATOM 647 C CA . PHE A 1 84 ? -7.072 4.112 0.313 1.00 95.12 84 PHE A CA 1
ATOM 648 C C . PHE A 1 84 ? -7.079 3.123 -0.851 1.00 95.12 84 PHE A C 1
ATOM 650 O O . PHE A 1 84 ? -7.837 2.155 -0.805 1.00 95.12 84 PHE A O 1
ATOM 657 N N . ARG A 1 85 ? -6.284 3.347 -1.896 1.00 95.62 85 ARG A N 1
ATOM 658 C CA . ARG A 1 85 ? -6.178 2.384 -3.000 1.00 95.62 85 ARG A CA 1
ATOM 659 C C . ARG A 1 85 ? -4.976 1.491 -2.787 1.00 95.62 85 ARG A C 1
ATOM 661 O O . ARG A 1 85 ? -5.134 0.325 -2.415 1.00 95.62 85 ARG A O 1
ATOM 668 N N . VAL A 1 86 ? -3.781 2.062 -2.915 1.00 96.12 86 VAL A N 1
ATOM 669 C CA . VAL A 1 86 ? -2.532 1.320 -2.761 1.00 96.12 86 VAL A CA 1
ATOM 670 C C . VAL A 1 86 ? -1.407 2.171 -2.181 1.00 96.12 86 VAL A C 1
ATOM 672 O O . VAL A 1 86 ? -1.386 3.391 -2.307 1.00 96.12 86 VAL A O 1
ATOM 675 N N . ILE A 1 87 ? -0.439 1.501 -1.568 1.00 96.94 87 ILE A N 1
ATOM 676 C CA . ILE A 1 87 ? 0.900 2.022 -1.311 1.00 96.94 87 ILE A CA 1
ATOM 677 C C . ILE A 1 87 ? 1.864 1.120 -2.069 1.00 96.94 87 ILE A C 1
ATOM 679 O O . ILE A 1 87 ? 1.882 -0.085 -1.824 1.00 96.94 87 ILE A O 1
ATOM 683 N N . TYR A 1 88 ? 2.645 1.685 -2.975 1.00 96.56 88 TYR A N 1
ATOM 684 C CA . TYR A 1 88 ? 3.496 0.964 -3.908 1.00 96.56 88 TYR A CA 1
ATOM 685 C C . TYR A 1 88 ? 4.964 1.338 -3.716 1.00 96.56 88 TYR A C 1
ATOM 687 O O . TYR A 1 88 ? 5.297 2.510 -3.556 1.00 96.56 88 TYR A O 1
ATOM 695 N N . PHE A 1 89 ? 5.840 0.339 -3.737 1.00 95.38 89 PHE A N 1
ATOM 696 C CA . PHE A 1 89 ? 7.285 0.485 -3.618 1.00 95.38 89 PHE A CA 1
ATOM 697 C C . PHE A 1 89 ? 7.953 0.019 -4.907 1.00 95.38 89 PHE A C 1
ATOM 699 O O . PHE A 1 89 ? 7.920 -1.171 -5.235 1.00 95.38 89 PHE A O 1
ATOM 706 N N . GLU A 1 90 ? 8.593 0.953 -5.601 1.00 92.50 90 GLU A N 1
ATOM 707 C CA . GLU A 1 90 ? 9.289 0.698 -6.862 1.00 92.50 90 GLU A CA 1
ATOM 708 C C . GLU A 1 90 ? 10.803 0.489 -6.623 1.00 92.50 90 GLU A C 1
ATOM 710 O O . GLU A 1 90 ? 11.465 1.420 -6.169 1.00 92.50 90 GLU A O 1
ATOM 715 N N . PRO A 1 91 ? 11.375 -0.702 -6.891 1.00 87.88 91 PRO A N 1
ATOM 716 C CA . PRO A 1 91 ? 12.800 -1.009 -6.757 1.00 87.88 91 PRO A CA 1
ATOM 717 C C . PRO A 1 91 ? 13.688 -0.228 -7.741 1.00 87.88 91 PRO A C 1
ATOM 719 O O . PRO A 1 91 ? 13.190 0.302 -8.733 1.00 87.88 91 PRO A O 1
ATOM 722 N N . PRO A 1 92 ? 15.026 -0.227 -7.550 1.00 69.00 92 PRO A N 1
ATOM 723 C CA . PRO A 1 92 ? 15.795 -0.892 -6.482 1.00 69.00 92 PRO A CA 1
ATOM 724 C C . PRO A 1 92 ? 15.962 -0.061 -5.199 1.00 69.00 92 PRO A C 1
ATOM 726 O O . PRO A 1 92 ? 16.152 -0.635 -4.129 1.00 69.00 92 PRO A O 1
ATOM 729 N N . ASP A 1 93 ? 15.853 1.264 -5.288 1.00 75.69 93 ASP A N 1
ATOM 730 C CA . ASP A 1 93 ? 15.740 2.163 -4.136 1.00 75.69 93 ASP A CA 1
ATOM 731 C C . ASP A 1 93 ? 14.259 2.540 -4.006 1.00 75.69 93 ASP A C 1
ATOM 733 O O . ASP A 1 93 ? 13.773 3.267 -4.876 1.00 75.69 93 ASP A O 1
ATOM 737 N N . PRO A 1 94 ? 13.510 1.970 -3.038 1.00 71.81 94 PRO A N 1
ATOM 738 C CA . PRO A 1 94 ? 12.053 1.908 -3.062 1.00 71.81 94 PRO A CA 1
ATOM 739 C C . PRO A 1 94 ? 11.425 3.298 -3.006 1.00 71.81 94 PRO A C 1
ATOM 741 O O . PRO A 1 94 ? 11.074 3.800 -1.931 1.00 71.81 94 PRO A O 1
ATOM 744 N N . LYS A 1 95 ? 11.208 3.895 -4.179 1.00 90.75 95 LYS A N 1
ATOM 745 C CA . LYS A 1 95 ? 10.350 5.067 -4.316 1.00 90.75 95 LYS A CA 1
ATOM 746 C C . LYS A 1 95 ? 8.963 4.647 -3.869 1.00 90.75 95 LYS A C 1
ATOM 748 O O . LYS A 1 95 ? 8.419 3.658 -4.364 1.00 90.75 95 LYS A O 1
ATOM 753 N N . THR A 1 96 ? 8.422 5.364 -2.892 1.00 94.75 96 THR A N 1
ATOM 754 C CA . THR A 1 96 ? 7.099 5.061 -2.358 1.00 94.75 96 THR A CA 1
ATOM 755 C C . THR A 1 96 ? 6.082 5.946 -3.053 1.00 94.75 96 THR A C 1
ATOM 757 O O . THR A 1 96 ? 6.114 7.166 -2.907 1.00 94.75 96 THR A O 1
ATOM 760 N N . PHE A 1 97 ? 5.170 5.314 -3.779 1.00 95.75 97 PHE A N 1
ATOM 761 C CA . PHE A 1 97 ? 4.006 5.956 -4.362 1.00 95.75 97 PHE A CA 1
ATOM 762 C C . PHE A 1 97 ? 2.782 5.616 -3.521 1.00 95.75 97 PHE A C 1
ATOM 764 O O . PHE A 1 97 ? 2.596 4.472 -3.104 1.00 95.75 97 PHE A O 1
ATOM 771 N N . ILE A 1 98 ? 1.947 6.607 -3.247 1.00 97.00 98 ILE A N 1
ATOM 772 C CA . ILE A 1 98 ? 0.719 6.431 -2.479 1.00 97.00 98 ILE A CA 1
ATOM 773 C C . ILE A 1 98 ? -0.440 6.844 -3.363 1.00 97.00 98 ILE A C 1
ATOM 775 O O . ILE A 1 98 ? -0.453 7.952 -3.885 1.00 97.00 98 ILE A O 1
ATOM 779 N N . LEU A 1 99 ? -1.409 5.951 -3.524 1.00 96.00 99 LEU A N 1
ATOM 780 C CA . LEU A 1 99 ? -2.658 6.258 -4.193 1.00 96.00 99 LEU A CA 1
ATOM 781 C C . LEU A 1 99 ? -3.759 6.339 -3.151 1.00 96.00 99 LEU A C 1
ATOM 783 O O . LEU A 1 99 ? -4.112 5.347 -2.495 1.00 96.00 99 LEU A O 1
ATOM 787 N N . ASP A 1 100 ? -4.290 7.545 -3.000 1.00 93.00 100 ASP A N 1
ATOM 788 C CA . ASP A 1 100 ? -5.401 7.810 -2.102 1.00 93.00 100 ASP A CA 1
ATOM 789 C C . ASP A 1 100 ? -6.718 7.220 -2.640 1.00 93.00 100 ASP A C 1
ATOM 791 O O . ASP A 1 100 ? -6.773 6.574 -3.690 1.00 93.00 100 ASP A O 1
ATOM 795 N N . SER A 1 101 ? -7.810 7.400 -1.899 1.00 93.56 101 SER A N 1
ATOM 796 C CA . SER A 1 101 ? -9.130 6.913 -2.320 1.00 93.56 101 SER A CA 1
ATOM 797 C C . SER A 1 101 ? -9.692 7.628 -3.554 1.00 93.56 101 SER A C 1
ATOM 799 O O . SER A 1 101 ? -10.546 7.055 -4.228 1.00 93.56 101 SER A O 1
ATOM 801 N N . GLY A 1 102 ? -9.211 8.835 -3.869 1.00 91.62 102 GLY A N 1
ATOM 802 C CA . GLY A 1 102 ? -9.575 9.584 -5.072 1.00 91.62 102 GLY A CA 1
ATOM 803 C C . GLY A 1 102 ? -8.852 9.101 -6.332 1.00 91.62 102 GLY A C 1
ATOM 804 O O . GLY A 1 102 ? -9.258 9.457 -7.435 1.00 91.62 102 GLY A O 1
ATOM 805 N N . GLY A 1 103 ? -7.817 8.267 -6.182 1.00 89.19 103 GLY A N 1
ATOM 806 C CA . GLY A 1 103 ? -6.997 7.770 -7.286 1.00 89.19 103 GLY A CA 1
ATOM 807 C C . GLY A 1 103 ? -5.846 8.700 -7.665 1.00 89.19 103 GLY A C 1
ATOM 808 O O . GLY A 1 103 ? -5.192 8.457 -8.678 1.00 89.19 103 GLY A O 1
ATOM 809 N N . THR A 1 104 ? -5.573 9.732 -6.864 1.00 93.31 104 THR A N 1
ATOM 810 C CA . THR A 1 104 ? -4.422 10.611 -7.083 1.00 93.31 104 THR A CA 1
ATOM 811 C C . THR A 1 104 ? -3.149 9.868 -6.702 1.00 93.31 104 THR A C 1
ATOM 813 O O . THR A 1 104 ? -3.056 9.305 -5.611 1.00 93.31 104 THR A O 1
ATOM 816 N N . VAL A 1 105 ? -2.165 9.861 -7.602 1.00 94.19 105 VAL A N 1
ATOM 817 C CA . VAL A 1 105 ? -0.845 9.279 -7.344 1.00 94.19 105 VAL A CA 1
ATOM 818 C C . VAL A 1 105 ? 0.037 10.332 -6.684 1.00 94.19 105 VAL A C 1
ATOM 820 O O . VAL A 1 105 ? 0.337 11.357 -7.292 1.00 94.19 105 VAL A O 1
ATOM 823 N N . HIS A 1 106 ? 0.495 10.044 -5.471 1.00 95.38 106 HIS A N 1
ATOM 824 C CA . HIS A 1 106 ? 1.435 10.864 -4.720 1.00 95.38 106 HIS A CA 1
ATOM 825 C C . HIS A 1 106 ? 2.813 10.213 -4.693 1.00 95.38 106 HIS A C 1
ATOM 827 O O . HIS A 1 106 ? 2.961 9.058 -4.296 1.00 95.38 106 HIS A O 1
ATOM 833 N N . GLY A 1 107 ? 3.824 10.971 -5.097 1.00 93.19 107 GLY A N 1
ATOM 834 C CA . GLY A 1 107 ? 5.241 10.583 -5.062 1.00 93.19 107 GLY A CA 1
ATOM 835 C C . GLY A 1 107 ? 6.159 11.751 -4.694 1.00 93.19 107 GLY A C 1
ATOM 836 O O . GLY A 1 107 ? 7.380 11.612 -4.669 1.00 93.19 107 GLY A O 1
ATOM 837 N N . GLU A 1 108 ? 5.576 12.915 -4.419 1.00 93.50 108 GLU A N 1
ATOM 838 C CA . GLU A 1 108 ? 6.249 14.122 -3.981 1.00 93.50 108 GLU A CA 1
ATOM 839 C C . GLU A 1 108 ? 6.791 13.986 -2.554 1.00 93.50 108 GLU A C 1
ATOM 841 O O . GLU A 1 108 ? 6.264 13.248 -1.715 1.00 93.50 108 GLU A O 1
ATOM 846 N N . ALA A 1 109 ? 7.859 14.726 -2.258 1.00 90.12 109 ALA A N 1
ATOM 847 C CA . ALA A 1 109 ? 8.448 14.742 -0.927 1.00 90.12 109 ALA A CA 1
ATOM 848 C C . ALA A 1 109 ? 7.456 15.287 0.118 1.00 90.12 109 ALA A C 1
ATOM 850 O O . ALA A 1 109 ? 6.720 16.236 -0.141 1.00 90.12 109 ALA A O 1
ATOM 851 N N . ASN A 1 110 ? 7.501 14.725 1.329 1.00 88.31 110 ASN A N 1
ATOM 852 C CA . ASN A 1 110 ? 6.693 15.111 2.496 1.00 88.31 110 ASN A CA 1
ATOM 853 C C . ASN A 1 110 ? 5.189 14.809 2.420 1.00 88.31 110 ASN A C 1
ATOM 855 O O . ASN A 1 110 ? 4.480 15.100 3.387 1.00 88.31 110 ASN A O 1
ATOM 859 N N . TYR A 1 111 ? 4.697 14.182 1.349 1.00 95.62 111 TYR A N 1
ATOM 860 C CA . TYR A 1 111 ? 3.336 13.661 1.357 1.00 95.62 111 TYR A CA 1
ATOM 861 C C . TYR A 1 111 ? 3.213 12.492 2.343 1.00 95.62 111 TYR A C 1
ATOM 863 O O . TYR A 1 111 ? 4.105 11.640 2.458 1.00 95.62 111 TYR A O 1
ATOM 871 N N . ASN A 1 112 ? 2.087 12.449 3.054 1.00 95.69 112 ASN A N 1
ATOM 872 C CA . ASN A 1 112 ? 1.713 11.311 3.873 1.00 95.69 112 ASN A CA 1
ATOM 873 C C . ASN A 1 112 ? 0.221 11.006 3.769 1.00 95.69 112 ASN A C 1
ATOM 875 O O . ASN A 1 112 ? -0.602 11.893 3.557 1.00 95.69 112 ASN A O 1
ATOM 879 N N . LEU A 1 113 ? -0.098 9.734 3.973 1.00 96.38 113 LEU A N 1
ATOM 880 C CA . LEU A 1 113 ? -1.449 9.229 4.108 1.00 96.38 113 LEU A CA 1
ATOM 881 C C . LEU A 1 113 ? -1.656 8.720 5.535 1.00 96.38 113 LEU A C 1
ATOM 883 O O . LEU A 1 113 ? -0.981 7.788 5.980 1.00 96.38 113 LEU A O 1
ATOM 887 N N . GLY A 1 114 ? -2.633 9.304 6.227 1.00 96.19 114 GLY A N 1
ATOM 888 C CA . GLY A 1 114 ? -3.103 8.835 7.527 1.00 96.19 114 GLY A CA 1
ATOM 889 C C . GLY A 1 114 ? -4.110 7.694 7.382 1.00 96.19 114 GLY A C 1
ATOM 890 O O . GLY A 1 114 ? -5.279 7.913 7.062 1.00 96.19 114 GLY A O 1
ATOM 891 N N . ILE A 1 115 ? -3.678 6.465 7.653 1.00 95.75 115 ILE A N 1
ATOM 892 C CA . ILE A 1 115 ? -4.534 5.275 7.663 1.00 95.75 115 ILE A CA 1
ATOM 893 C C . ILE A 1 115 ? -5.083 5.074 9.072 1.00 95.75 115 ILE A C 1
ATOM 895 O O . ILE A 1 115 ? -4.384 4.621 9.979 1.00 95.75 115 ILE A O 1
ATOM 899 N N . THR A 1 116 ? -6.358 5.391 9.262 1.00 96.00 116 THR A N 1
ATOM 900 C CA . THR A 1 116 ? -7.044 5.225 10.539 1.00 96.00 116 THR A CA 1
ATOM 901 C C . THR A 1 116 ? -7.633 3.823 10.655 1.00 96.00 116 THR A C 1
ATOM 903 O O . THR A 1 116 ? -8.381 3.361 9.791 1.00 96.00 116 THR A O 1
ATOM 906 N N . VAL A 1 117 ? -7.312 3.156 11.760 1.00 95.19 117 VAL A N 1
ATOM 907 C CA . VAL A 1 117 ? -7.848 1.857 12.173 1.00 95.19 117 VAL A CA 1
ATOM 908 C C . VAL A 1 117 ? -8.567 2.052 13.500 1.00 95.19 117 VAL A C 1
ATOM 910 O O . VAL A 1 117 ? -8.039 2.705 14.397 1.00 95.19 117 VAL A O 1
ATOM 913 N N . GLY A 1 118 ? -9.762 1.497 13.654 1.00 96.00 118 GLY A N 1
ATOM 914 C CA . GLY A 1 118 ? -10.542 1.672 14.875 1.00 96.00 118 GLY A CA 1
ATOM 915 C C . GLY A 1 118 ? -11.533 0.552 15.124 1.00 96.00 118 GLY A C 1
ATOM 916 O O . GLY A 1 118 ? -11.612 -0.419 14.369 1.00 96.00 118 GLY A O 1
ATOM 917 N N . LYS A 1 119 ? -12.300 0.691 16.205 1.00 96.00 119 LYS A N 1
ATOM 918 C CA . LYS A 1 119 ? -13.362 -0.258 16.543 1.00 96.00 119 LYS A CA 1
ATOM 919 C C . LYS A 1 119 ? -14.529 -0.156 15.554 1.00 96.00 119 LYS A C 1
ATOM 921 O O . LYS A 1 119 ? -14.934 0.940 15.157 1.00 96.00 119 LYS A O 1
ATOM 926 N N . VAL A 1 120 ? -15.128 -1.292 15.209 1.00 95.50 120 VAL A N 1
ATOM 927 C CA . VAL A 1 120 ? -16.371 -1.361 14.427 1.00 95.50 120 VAL A CA 1
ATOM 928 C C . VAL A 1 120 ? -17.470 -0.596 15.159 1.00 95.50 120 VAL A C 1
ATOM 930 O O . VAL A 1 120 ? -17.718 -0.841 16.340 1.00 95.50 120 VAL A O 1
ATOM 933 N N . GLY A 1 121 ? -18.079 0.374 14.474 1.00 92.62 121 GLY A N 1
ATOM 934 C CA . GLY A 1 121 ? -19.074 1.286 15.058 1.00 92.62 121 GLY A CA 1
ATOM 935 C C . GLY A 1 121 ? -18.536 2.282 16.099 1.00 92.62 121 GLY A C 1
ATOM 936 O O . GLY A 1 121 ? -19.307 3.088 16.607 1.00 92.62 121 GLY A O 1
ATOM 937 N N . GLY A 1 122 ? -17.237 2.245 16.418 1.00 92.56 122 GLY A N 1
ATOM 938 C CA . GLY A 1 122 ? -16.586 3.213 17.303 1.00 92.56 122 GLY A CA 1
ATOM 939 C C . GLY A 1 122 ? -16.408 4.583 16.648 1.00 92.56 122 GLY A C 1
ATOM 940 O O . GLY A 1 122 ? -16.346 4.686 15.415 1.00 92.56 122 GLY A O 1
ATOM 941 N N . ALA A 1 123 ? -16.298 5.615 17.483 1.00 92.50 123 ALA A N 1
ATOM 942 C CA . ALA A 1 123 ? -16.119 6.998 17.055 1.00 92.50 123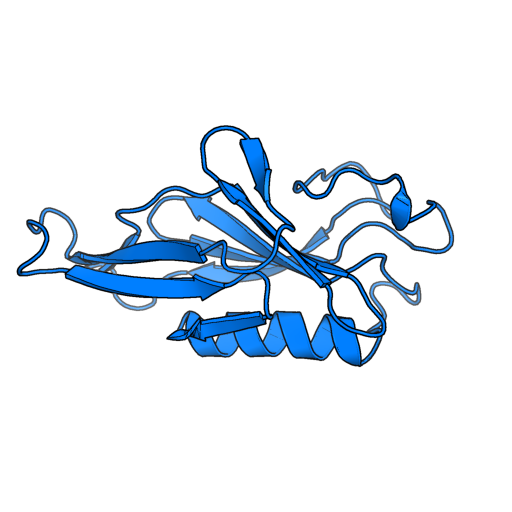 ALA A CA 1
ATOM 943 C C . ALA A 1 123 ? -14.637 7.398 17.110 1.00 92.50 123 ALA A C 1
ATOM 945 O O . ALA A 1 123 ? -13.947 7.170 18.104 1.00 92.50 123 ALA A O 1
ATOM 946 N N . CYS A 1 124 ? -14.141 8.017 16.039 1.00 90.56 124 CYS A N 1
ATOM 947 C CA . CYS A 1 124 ? -12.809 8.614 16.036 1.00 90.56 124 CYS A CA 1
ATOM 948 C C . CYS A 1 124 ? -12.875 10.057 16.578 1.00 90.56 124 CYS A C 1
ATOM 950 O O . CYS A 1 124 ? -13.851 10.753 16.295 1.00 90.56 124 CYS A O 1
ATOM 952 N N . PRO A 1 125 ? -11.837 10.541 17.287 1.00 92.75 125 PRO A N 1
ATOM 953 C CA . PRO A 1 125 ? -10.532 9.899 17.486 1.00 92.75 125 PRO A CA 1
ATOM 954 C C . PRO A 1 125 ? -10.445 8.892 18.648 1.00 92.75 125 PRO A C 1
ATOM 956 O O . PRO A 1 125 ? -9.456 8.175 18.727 1.00 92.75 125 PRO A O 1
ATOM 959 N N . GLN A 1 126 ? -11.439 8.812 19.534 1.00 93.25 126 GLN A N 1
ATOM 960 C CA . GLN A 1 126 ? -11.350 8.084 20.807 1.00 93.25 126 GLN A CA 1
ATOM 961 C C . GLN A 1 126 ? -11.108 6.576 20.636 1.00 93.25 126 GLN A C 1
ATOM 963 O O . GLN A 1 126 ? -10.269 6.009 21.331 1.00 93.25 126 GLN A O 1
ATOM 968 N N . ASP A 1 127 ? -11.805 5.936 19.694 1.00 93.44 127 ASP A N 1
ATOM 969 C CA . ASP A 1 127 ? -11.719 4.490 19.442 1.00 93.44 127 ASP A CA 1
ATOM 970 C C . ASP A 1 127 ? -10.756 4.131 18.298 1.00 93.44 127 ASP A C 1
ATOM 972 O O . ASP A 1 127 ? -10.823 3.027 17.739 1.00 93.44 127 ASP A O 1
ATOM 976 N N . CYS A 1 128 ? -9.909 5.076 17.885 1.00 94.88 128 CYS A N 1
ATOM 977 C CA . CYS A 1 128 ? -9.146 4.982 16.650 1.00 94.88 128 CYS A CA 1
ATOM 978 C C . CYS A 1 128 ? -7.660 5.271 16.861 1.00 94.88 128 CYS A C 1
ATOM 980 O O . CYS A 1 128 ? -7.259 6.096 17.677 1.00 94.88 128 CYS A O 1
ATOM 982 N N . LYS A 1 129 ? -6.830 4.612 16.056 1.00 94.50 129 LYS A N 1
ATOM 983 C CA . LYS A 1 129 ? -5.410 4.906 15.906 1.00 94.50 129 LYS A CA 1
ATOM 984 C C . LYS A 1 129 ? -5.122 5.204 14.442 1.00 94.50 129 LYS A C 1
ATOM 986 O O . LYS A 1 129 ? -5.527 4.444 13.564 1.00 94.50 129 LYS A O 1
ATOM 991 N N . THR A 1 130 ? -4.397 6.284 14.191 1.00 95.56 130 THR A N 1
ATOM 992 C CA . THR A 1 130 ? -3.912 6.621 12.852 1.00 95.56 130 THR A CA 1
ATOM 993 C C . THR A 1 130 ? -2.477 6.148 12.696 1.00 95.56 130 THR A C 1
ATOM 995 O O . THR A 1 130 ? -1.660 6.340 13.594 1.00 95.56 130 THR A O 1
ATOM 998 N N . ILE A 1 131 ? -2.214 5.496 11.570 1.00 95.12 131 ILE A N 1
ATOM 999 C CA . ILE A 1 131 ? -0.893 5.087 11.111 1.00 95.12 131 ILE A CA 1
ATOM 1000 C C . ILE A 1 131 ? -0.545 5.986 9.932 1.00 95.12 131 ILE A C 1
ATOM 1002 O O . ILE A 1 131 ? -1.265 5.976 8.934 1.00 95.12 131 ILE A O 1
ATOM 1006 N N . ASN A 1 132 ? 0.531 6.755 10.027 1.00 96.19 132 ASN A N 1
ATOM 1007 C CA . ASN A 1 132 ? 0.946 7.643 8.947 1.00 96.19 132 ASN A CA 1
ATOM 1008 C C . ASN A 1 132 ? 1.965 6.937 8.063 1.00 96.19 132 ASN A C 1
ATOM 1010 O O . ASN A 1 132 ? 2.983 6.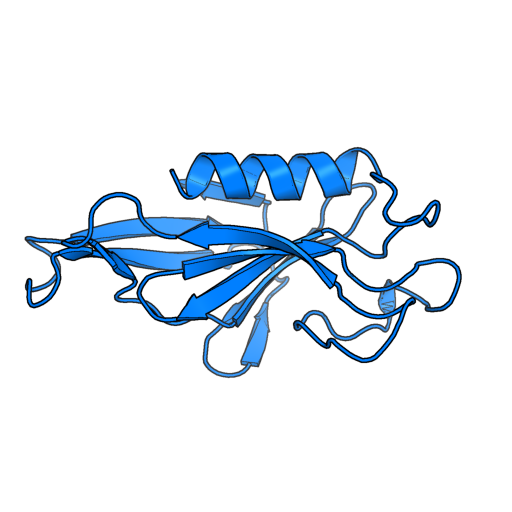446 8.546 1.00 96.19 132 ASN A O 1
ATOM 1014 N N . VAL A 1 133 ? 1.695 6.902 6.763 1.00 95.56 133 VAL A N 1
ATOM 1015 C CA . VAL A 1 133 ? 2.597 6.365 5.743 1.00 95.56 133 VAL A CA 1
ATOM 1016 C C . VAL A 1 133 ? 3.098 7.512 4.885 1.00 95.56 133 VAL A C 1
ATOM 1018 O O . VAL A 1 133 ? 2.294 8.275 4.364 1.00 95.56 133 VAL A O 1
ATOM 1021 N N . PHE A 1 134 ? 4.410 7.614 4.706 1.00 96.00 134 PHE A N 1
ATOM 1022 C CA . PHE A 1 134 ? 5.045 8.709 3.975 1.00 96.00 134 PHE A CA 1
ATOM 1023 C C . PHE A 1 134 ? 5.621 8.228 2.642 1.00 96.00 134 PHE A C 1
ATOM 1025 O O . PHE A 1 134 ? 6.095 7.094 2.542 1.00 96.00 134 PHE A O 1
ATOM 1032 N N . THR A 1 135 ? 5.693 9.118 1.649 1.00 94.88 135 THR A N 1
ATOM 1033 C CA . THR A 1 135 ? 6.382 8.865 0.362 1.00 94.88 135 THR A CA 1
ATOM 1034 C C . THR A 1 135 ? 7.896 8.651 0.508 1.00 94.88 135 THR A C 1
ATOM 1036 O O . THR A 1 135 ? 8.555 8.162 -0.405 1.00 94.88 135 THR A O 1
ATOM 1039 N N . SER A 1 136 ? 8.462 8.929 1.686 1.00 92.69 136 SER A N 1
ATOM 1040 C CA . SER A 1 136 ? 9.828 8.535 2.061 1.00 92.69 136 SER A CA 1
ATOM 1041 C C . SER A 1 136 ? 9.967 7.056 2.461 1.00 92.69 136 SER A C 1
ATOM 1043 O O . SER A 1 136 ? 11.054 6.620 2.832 1.00 92.69 136 SER A O 1
ATOM 1045 N N . GLY A 1 137 ? 8.876 6.282 2.476 1.00 90.50 137 GLY A N 1
ATOM 1046 C CA . GLY A 1 137 ? 8.855 4.898 2.966 1.00 90.50 137 GLY A CA 1
ATOM 1047 C C . GLY A 1 137 ? 8.852 4.778 4.498 1.00 90.50 137 GLY A C 1
ATOM 1048 O O . GLY A 1 137 ? 8.995 3.682 5.054 1.00 90.50 137 GLY A O 1
ATOM 1049 N N . LYS A 1 138 ? 8.701 5.897 5.215 1.00 93.31 138 LYS A N 1
ATOM 1050 C CA . LYS A 1 138 ? 8.507 5.923 6.670 1.00 93.31 138 LYS A CA 1
ATOM 1051 C C . LYS A 1 138 ? 7.073 5.500 7.019 1.00 93.31 138 LYS A C 1
ATOM 1053 O O . LYS A 1 138 ? 6.138 5.797 6.279 1.00 93.31 138 LYS A O 1
ATOM 1058 N N . ILE A 1 139 ? 6.912 4.825 8.158 1.00 93.38 139 ILE A N 1
ATOM 1059 C CA . ILE A 1 139 ? 5.610 4.516 8.762 1.00 93.38 139 ILE A CA 1
ATOM 1060 C C . ILE A 1 139 ? 5.665 4.806 10.267 1.00 93.38 139 ILE A C 1
ATOM 1062 O O . ILE A 1 139 ? 6.645 4.415 10.910 1.00 93.38 139 ILE A O 1
ATOM 1066 N N . GLU A 1 140 ? 4.650 5.494 10.796 1.00 90.81 140 GLU A N 1
ATOM 1067 C CA . GLU A 1 140 ? 4.514 5.904 12.210 1.00 90.81 140 GLU A CA 1
ATOM 1068 C C . GLU A 1 140 ? 3.154 5.522 12.797 1.00 90.81 140 GLU A C 1
ATOM 1070 O O . GLU A 1 140 ? 2.138 5.740 12.100 1.00 90.81 140 GLU A O 1
#

Sequence (140 aa):
MFASKFRIAQTKAVSSTRLNNSIRCGYGIRYINNRSYAIYAGESASAFDCATQNKDYNPGGPDNDADVEIVNFADSRVEFKTVFRVIYFEPPDPKTFILDSGGTVHGEANYNLGITVGKVGGACPQDCKTINVFTSGKIE

Secondary structure (DSSP, 8-state):
-HHHHHHHHHHHHHTT-EETTEEBS-EEEEEEETTEEEEEE--BTTTS-TTTS-SS----STTS-EEEEEEE-SSTTEEESS-EEEEEEETTTTEEEEEETT--EE-STT-EEEEEEEETTPPTTTTEEEEEEETTS-B-

Organism: NCBI:txid1802675

pLDDT: mean 92.6, std 4.89, range [69.0, 97.5]

Foldseek 3Di:
DVVVVLVVQQVCQQVQPDDPNFRFQGWKWFDDFFFKIFTKTAFGVVVDVSVPDQQFQDDDDPRGMDGPDMDGPPDPFKTWPAHFGMWIFGDNQTQTWGGGPVRDIDRDAPDKDWTKMFTDVDDPPVGIDTWIQGSNSDID